Protein AF-A0A1D1XHY8-F1 (afdb_monomer)

Secondary structure (DSSP, 8-state):
------------TTTTTSS-TT-TT--HHHHHHHHHHHHHHHHHHHHHHHHHHHHS-HHHHHHHHHHHHHHHHHHHHHHHHHHHHHHHHHHHHHHHHHHHHHHHHHHTTSSPPTT--TTGGGSS--S-------S-TTHHHHHHHTSTTTTTT--TTT-

InterPro domains:
  IPR002164 Nucleosome assembly protein [PF00956] (62-159)
  IPR002164 Nucleosome assembly protein [PTHR11875] (41-159)
  IPR037231 NAP-like superfamily [SSF143113] (38-159)

Solvent-accessible surface area (backbone atoms only — not comparable to full-atom values): 9920 Å² total; per-residue (Å²): 136,80,86,84,84,77,73,83,68,82,84,63,84,60,60,78,72,73,53,73,94,75,60,87,88,64,52,73,67,56,51,51,53,47,50,53,50,49,50,54,51,51,53,51,51,52,52,54,54,51,50,55,58,68,71,43,55,74,73,55,42,57,50,51,53,53,50,50,53,55,48,52,58,49,52,57,51,50,52,50,50,52,52,53,48,51,54,50,51,55,53,51,51,62,67,43,44,65,57,52,50,52,50,49,32,39,43,61,38,75,46,85,65,93,80,77,63,90,63,77,72,73,83,71,82,79,82,86,87,89,71,85,85,61,40,45,82,63,52,66,62,54,54,41,58,69,33,88,77,51,33,83,75,62,49,87,90,75,110

pLDDT: mean 79.22, std 20.16, range [33.16, 98.56]

Structure (mmCIF, N/CA/C/O backbone):
data_AF-A0A1D1XHY8-F1
#
_entry.id   AF-A0A1D1XHY8-F1
#
loop_
_atom_site.group_PDB
_atom_site.id
_atom_site.type_symbol
_atom_site.label_atom_id
_atom_site.label_alt_id
_atom_site.label_comp_id
_atom_site.label_asym_id
_atom_site.label_entity_id
_atom_site.label_seq_id
_atom_site.pdbx_PDB_ins_code
_atom_site.Cartn_x
_atom_site.Cartn_y
_atom_site.Cartn_z
_atom_site.occupancy
_atom_site.B_iso_or_equiv
_atom_site.auth_seq_id
_atom_site.auth_comp_id
_atom_site.auth_asym_id
_atom_site.auth_atom_id
_atom_site.pdbx_PDB_model_num
ATOM 1 N N . MET A 1 1 ? -35.229 -15.861 35.322 1.00 33.81 1 MET A N 1
ATOM 2 C CA . MET A 1 1 ? -34.680 -16.220 34.002 1.00 33.81 1 MET A CA 1
ATOM 3 C C . MET A 1 1 ? -33.397 -15.416 33.871 1.00 33.81 1 MET A C 1
ATOM 5 O O . MET A 1 1 ? -33.443 -14.299 33.389 1.00 33.81 1 MET A O 1
ATOM 9 N N . SER A 1 2 ? -32.397 -15.703 34.704 1.00 40.19 2 SER A N 1
ATOM 10 C CA . SER A 1 2 ? -31.467 -16.844 34.622 1.00 40.19 2 SER A CA 1
ATOM 11 C C . SER A 1 2 ? -30.527 -16.676 33.438 1.00 40.19 2 SER A C 1
ATOM 13 O O . SER A 1 2 ? -30.963 -16.803 32.302 1.00 40.19 2 SER A O 1
ATOM 15 N N . ASP A 1 3 ? -29.290 -16.341 33.805 1.00 44.50 3 ASP A N 1
ATOM 16 C CA . ASP A 1 3 ? -28.032 -16.770 33.199 1.00 44.50 3 ASP A CA 1
ATOM 17 C C . ASP A 1 3 ? -27.849 -16.559 31.695 1.00 44.50 3 ASP A C 1
ATOM 19 O O . ASP A 1 3 ? -28.292 -17.370 30.895 1.00 44.50 3 ASP A O 1
ATOM 23 N N . ASP A 1 4 ? -27.083 -15.520 31.342 1.00 39.66 4 ASP A N 1
ATOM 24 C CA . ASP A 1 4 ? -25.885 -15.731 30.519 1.00 39.66 4 ASP A CA 1
ATOM 25 C C . ASP A 1 4 ? -24.917 -14.543 30.682 1.00 39.66 4 ASP A C 1
ATOM 27 O O . ASP A 1 4 ? -24.957 -13.545 29.965 1.00 39.66 4 ASP A O 1
ATOM 31 N N . LYS A 1 5 ? -24.061 -14.603 31.710 1.00 45.53 5 LYS A N 1
ATOM 32 C CA . LYS A 1 5 ? -22.801 -13.849 31.703 1.00 45.53 5 LYS A CA 1
ATOM 33 C C . LYS A 1 5 ? -21.780 -14.750 31.020 1.00 45.53 5 LYS A C 1
ATOM 35 O O . LYS A 1 5 ? -20.964 -15.370 31.699 1.00 45.53 5 LYS A O 1
ATOM 40 N N . GLN A 1 6 ? -21.836 -14.832 29.694 1.00 41.19 6 GLN A N 1
ATOM 41 C CA . GLN A 1 6 ? -20.681 -15.284 28.933 1.00 41.19 6 GLN A CA 1
ATOM 42 C C . GLN A 1 6 ? -19.579 -14.249 29.154 1.00 41.19 6 GLN A C 1
ATOM 44 O O . GLN A 1 6 ? -19.557 -13.165 28.579 1.00 41.19 6 GLN A O 1
ATOM 49 N N . GLN A 1 7 ? -18.705 -14.556 30.110 1.00 48.16 7 GLN A N 1
ATOM 50 C CA . GLN A 1 7 ? -17.342 -14.070 30.056 1.00 48.16 7 GLN A CA 1
ATOM 51 C C . GLN A 1 7 ? -16.789 -14.602 28.737 1.00 48.16 7 GLN A C 1
ATOM 53 O O . GLN A 1 7 ? -16.575 -15.808 28.621 1.00 48.16 7 GLN A O 1
ATOM 58 N N . ASP A 1 8 ? -16.588 -13.722 27.759 1.00 47.94 8 ASP A N 1
ATOM 59 C CA . ASP A 1 8 ? -15.737 -14.005 26.606 1.00 47.94 8 ASP A CA 1
ATOM 60 C C . ASP A 1 8 ? -14.310 -14.193 27.131 1.00 47.94 8 ASP A C 1
ATOM 62 O O . ASP A 1 8 ? -13.470 -13.290 27.138 1.00 47.94 8 ASP A O 1
ATOM 66 N N . ALA A 1 9 ? -14.054 -15.376 27.686 1.00 53.81 9 ALA A N 1
ATOM 67 C CA . ALA A 1 9 ? -12.717 -15.846 27.949 1.00 53.81 9 ALA A CA 1
ATOM 68 C C . ALA A 1 9 ? -12.037 -15.928 26.585 1.00 53.81 9 ALA A C 1
ATOM 70 O O . ALA A 1 9 ? -12.453 -16.715 25.739 1.00 53.81 9 ALA A O 1
ATOM 71 N N . LEU A 1 10 ? -11.031 -15.080 26.363 1.00 60.03 10 LEU A N 1
ATOM 72 C CA . LEU A 1 10 ? -10.231 -15.115 25.144 1.00 60.03 10 LEU A CA 1
ATOM 73 C C . LEU A 1 10 ? -9.732 -16.546 24.926 1.00 60.03 10 LEU A C 1
ATOM 75 O O . LEU A 1 10 ? -8.917 -17.052 25.707 1.00 60.03 10 LEU A O 1
ATOM 79 N N . ASP A 1 11 ? -10.249 -17.196 23.888 1.00 68.69 11 ASP A N 1
ATOM 80 C CA . ASP A 1 11 ? -9.831 -18.534 23.509 1.00 68.69 11 ASP A CA 1
ATOM 81 C C . ASP A 1 11 ? -8.451 -18.444 22.853 1.00 68.69 11 ASP A C 1
ATOM 83 O O . ASP A 1 11 ? -8.287 -17.996 21.722 1.00 68.69 11 ASP A O 1
ATOM 87 N N . LEU A 1 12 ? -7.433 -18.809 23.629 1.00 65.69 12 LEU A N 1
ATOM 88 C CA . LEU A 1 12 ? -6.029 -18.814 23.218 1.00 65.69 12 LEU A CA 1
ATOM 89 C C . LEU A 1 12 ? -5.511 -20.244 23.014 1.00 65.69 12 LEU A C 1
ATOM 91 O O . LEU A 1 12 ? -4.299 -20.469 23.063 1.00 65.69 12 LEU A O 1
ATOM 95 N N . SER A 1 13 ? -6.408 -21.224 22.853 1.00 68.19 13 SER A N 1
ATOM 96 C CA . SER A 1 13 ? -6.035 -22.629 22.645 1.00 68.19 13 SER A CA 1
ATOM 97 C C . SER A 1 13 ? -5.223 -22.837 21.360 1.00 68.19 13 SER A C 1
ATOM 99 O O . SER A 1 13 ? -4.336 -23.689 21.338 1.00 68.19 13 SER A O 1
ATOM 101 N N . ASP A 1 14 ? -5.432 -21.986 20.351 1.00 64.88 14 ASP A N 1
ATOM 102 C CA . ASP A 1 14 ? -4.802 -22.093 19.029 1.00 64.88 14 ASP A CA 1
ATOM 103 C C . ASP A 1 14 ? -3.511 -21.256 18.867 1.00 64.88 14 ASP A C 1
ATOM 105 O O .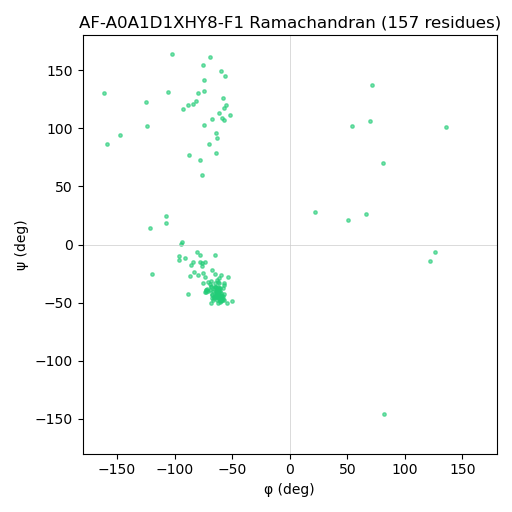 ASP A 1 14 ? -2.843 -21.281 17.837 1.00 64.88 14 ASP A O 1
ATOM 109 N N . LEU A 1 15 ? -3.078 -20.530 19.904 1.00 64.31 15 LEU A N 1
ATOM 110 C CA . LEU A 1 15 ? -1.897 -19.655 19.813 1.00 64.31 15 LEU A CA 1
ATOM 111 C C . LEU A 1 15 ? -0.585 -20.431 19.580 1.00 64.31 15 LEU A C 1
ATOM 113 O O . LEU A 1 15 ? 0.378 -19.895 19.036 1.00 64.31 15 LEU A O 1
ATOM 117 N N . GLY A 1 16 ? -0.545 -21.702 19.993 1.00 61.97 16 GLY A N 1
ATOM 118 C CA . GLY A 1 16 ? 0.602 -22.586 19.781 1.00 61.97 16 GLY A CA 1
ATOM 119 C C . GLY A 1 16 ? 0.737 -23.098 18.341 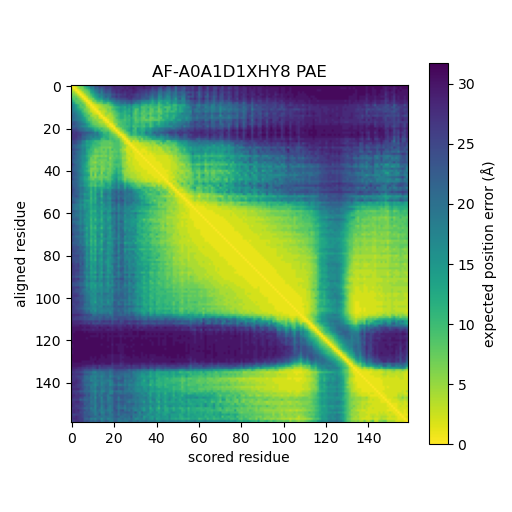1.00 61.97 16 GLY A C 1
ATOM 120 O O . GLY A 1 16 ? 1.849 -23.423 17.925 1.00 61.97 16 GLY A O 1
ATOM 121 N N . SER A 1 17 ? -0.364 -23.152 17.582 1.00 64.75 17 SER A N 1
ATOM 122 C CA . SER A 1 17 ? -0.385 -23.612 16.185 1.00 64.75 17 SER A CA 1
ATOM 123 C C . SER A 1 17 ? -0.081 -22.475 15.197 1.00 64.75 17 SER A C 1
ATOM 125 O O . SER A 1 17 ? 0.485 -22.723 14.135 1.00 64.75 17 SER A O 1
ATOM 127 N N . ALA A 1 18 ? -0.379 -21.226 15.577 1.00 61.81 18 ALA A N 1
ATOM 128 C CA . ALA A 1 18 ? -0.204 -20.027 14.753 1.00 61.81 18 ALA A CA 1
ATOM 129 C C . ALA A 1 18 ? 1.245 -19.505 14.660 1.00 61.81 18 ALA A C 1
ATOM 131 O O . ALA A 1 18 ? 1.527 -18.603 13.868 1.00 61.81 18 ALA A O 1
ATOM 132 N N . LEU A 1 19 ? 2.180 -20.037 15.457 1.00 59.06 19 LEU A N 1
ATOM 133 C CA . LEU A 1 19 ? 3.588 -19.649 15.357 1.00 59.06 19 LEU A CA 1
ATOM 134 C C . LEU A 1 19 ? 4.272 -20.365 14.182 1.00 59.06 19 LEU A C 1
ATOM 136 O O . LEU A 1 19 ? 4.206 -21.597 14.104 1.00 59.06 19 LEU A O 1
ATOM 140 N N . PRO A 1 20 ? 4.996 -19.639 13.309 1.00 58.97 20 PRO A N 1
ATOM 141 C CA . PRO A 1 20 ? 5.693 -20.246 12.186 1.00 58.97 20 PRO A CA 1
ATOM 142 C C . PRO A 1 20 ? 6.685 -21.301 12.686 1.00 58.97 20 PRO A C 1
ATOM 144 O O . PRO A 1 20 ? 7.556 -21.028 13.512 1.00 58.97 20 PRO A O 1
ATOM 147 N N . SER A 1 21 ? 6.577 -22.517 12.149 1.00 57.81 21 SER A N 1
ATOM 148 C CA . SER A 1 21 ? 7.464 -23.650 12.463 1.00 57.81 21 SER A CA 1
ATOM 149 C C . SER A 1 21 ? 8.920 -23.412 12.026 1.00 57.81 21 SER A C 1
ATOM 151 O O . SER A 1 21 ? 9.801 -24.188 12.377 1.00 57.81 21 SER A O 1
ATOM 153 N N . ASN A 1 22 ? 9.160 -22.330 11.276 1.00 54.66 22 ASN A N 1
ATOM 154 C CA . ASN A 1 22 ? 10.411 -21.991 10.603 1.00 54.66 22 ASN A CA 1
ATOM 155 C C . ASN A 1 22 ? 11.183 -20.824 11.249 1.00 54.66 22 ASN A C 1
ATOM 157 O O . ASN A 1 22 ? 11.976 -20.167 10.576 1.00 54.66 22 ASN A O 1
ATOM 161 N N . ALA A 1 23 ? 10.996 -20.556 12.544 1.00 52.00 23 ALA A N 1
ATOM 162 C CA . ALA A 1 23 ? 11.890 -19.656 13.273 1.00 52.00 23 ALA A CA 1
ATOM 163 C C . ALA A 1 23 ? 13.265 -20.330 13.449 1.00 52.00 23 ALA A C 1
ATOM 165 O O . ALA A 1 23 ? 13.519 -21.024 14.434 1.00 52.00 23 ALA A O 1
ATOM 166 N N . ALA A 1 24 ? 14.140 -20.172 12.456 1.00 53.56 24 ALA A N 1
ATOM 167 C CA . ALA A 1 24 ? 15.517 -20.638 12.513 1.00 53.56 24 ALA A CA 1
ATOM 168 C C . ALA A 1 24 ? 16.219 -20.004 13.730 1.00 53.56 24 ALA A C 1
ATOM 170 O O . ALA A 1 24 ? 16.490 -18.807 13.735 1.00 53.56 24 ALA A O 1
ATOM 171 N N . GLY A 1 25 ? 16.475 -20.806 14.771 1.00 64.00 25 GLY A N 1
ATOM 172 C CA . GLY A 1 25 ? 17.288 -20.415 15.930 1.00 64.00 25 GLY A CA 1
ATOM 173 C C . GLY A 1 25 ? 16.663 -20.589 17.320 1.00 64.00 25 GLY A C 1
ATOM 174 O O . GLY A 1 25 ? 17.377 -20.399 18.298 1.00 64.00 25 GLY A O 1
ATOM 175 N N . LEU A 1 26 ? 15.385 -20.965 17.446 1.00 61.62 26 LEU A N 1
ATOM 176 C CA . LEU A 1 26 ? 14.733 -21.189 18.749 1.00 61.62 26 LEU A CA 1
ATOM 177 C C . LEU A 1 26 ? 14.539 -22.687 19.018 1.00 61.62 26 LEU A C 1
ATOM 179 O O . LEU A 1 26 ? 14.031 -23.409 18.158 1.00 61.62 26 LEU A O 1
ATOM 183 N N . SER A 1 27 ? 14.924 -23.162 20.208 1.00 77.75 27 SER A N 1
ATOM 184 C CA . SER A 1 27 ? 14.629 -24.537 20.623 1.00 77.75 27 SER A CA 1
ATOM 185 C C . SER A 1 27 ? 13.126 -24.721 20.881 1.00 77.75 27 SER A C 1
ATOM 187 O O . SER A 1 27 ? 12.381 -23.754 21.067 1.00 77.75 27 SER A O 1
ATOM 189 N N . ALA A 1 28 ? 12.652 -25.972 20.892 1.00 73.50 28 ALA A N 1
ATOM 190 C CA . ALA A 1 28 ? 11.250 -26.270 21.195 1.00 73.50 28 ALA A CA 1
ATOM 191 C C . ALA A 1 28 ? 10.837 -25.741 22.583 1.00 73.50 28 ALA A C 1
ATOM 193 O O . ALA A 1 28 ? 9.743 -25.197 22.725 1.00 73.50 28 ALA A O 1
ATOM 194 N N . GLU A 1 29 ? 11.745 -25.820 23.558 1.00 75.19 29 GLU A N 1
ATOM 195 C CA . GLU A 1 29 ? 11.561 -25.316 24.922 1.00 75.19 29 GLU A CA 1
ATOM 196 C C . GLU A 1 29 ? 11.490 -23.781 24.956 1.00 75.19 29 GLU A C 1
ATOM 198 O O . GLU A 1 29 ? 10.601 -23.217 25.596 1.00 75.19 29 GLU A O 1
ATOM 203 N N . ASP A 1 30 ? 12.348 -23.087 24.197 1.00 78.06 30 ASP A N 1
ATOM 204 C CA . ASP A 1 30 ? 12.307 -21.620 24.094 1.00 78.06 30 ASP A CA 1
ATOM 205 C C . ASP A 1 30 ? 11.008 -21.132 23.436 1.00 78.06 30 ASP A C 1
ATOM 207 O O . ASP A 1 30 ? 10.431 -20.116 23.838 1.00 78.06 30 ASP A O 1
ATOM 211 N N . ARG A 1 31 ? 10.503 -21.875 22.443 1.00 76.00 31 ARG A N 1
ATOM 212 C CA . ARG A 1 31 ? 9.224 -21.583 21.784 1.00 76.00 31 ARG A CA 1
ATOM 213 C C . ARG A 1 31 ? 8.044 -21.781 22.735 1.00 76.00 31 ARG A C 1
ATOM 215 O O . ARG A 1 31 ? 7.154 -20.933 22.778 1.00 76.00 31 ARG A O 1
ATOM 222 N N . GLU A 1 32 ? 8.038 -22.862 23.510 1.00 79.81 32 GLU A N 1
ATOM 223 C CA . GLU A 1 32 ? 7.013 -23.112 24.531 1.00 79.81 32 GLU A CA 1
ATOM 224 C C . GLU A 1 32 ? 7.035 -22.042 25.630 1.00 79.81 32 GLU A C 1
ATOM 226 O O . GLU A 1 32 ? 5.983 -21.506 25.994 1.00 79.81 32 GLU A O 1
ATOM 231 N N . GLY A 1 33 ? 8.227 -21.649 26.091 1.00 82.62 33 GLY A N 1
ATOM 232 C CA . GLY A 1 33 ? 8.412 -20.549 27.037 1.00 82.62 33 GLY A CA 1
ATOM 233 C C . GLY A 1 33 ? 7.903 -19.206 26.501 1.00 82.62 33 GLY A C 1
ATOM 234 O O . GLY A 1 33 ? 7.247 -18.451 27.230 1.00 82.62 33 GLY A O 1
ATOM 235 N N . LEU A 1 34 ? 8.129 -18.917 25.216 1.00 82.38 34 LEU A N 1
ATOM 236 C CA . LEU A 1 34 ? 7.628 -17.707 24.561 1.00 82.38 34 LEU A CA 1
ATOM 237 C C . LEU A 1 34 ? 6.099 -17.713 24.440 1.00 82.38 34 LEU A C 1
ATOM 239 O O . LEU A 1 34 ? 5.466 -16.722 24.804 1.00 82.38 34 LEU A O 1
ATOM 243 N N . VAL A 1 35 ? 5.491 -18.822 24.003 1.00 84.00 35 VAL A N 1
ATOM 244 C CA . VAL A 1 35 ? 4.023 -18.972 23.936 1.00 84.00 35 VAL A CA 1
ATOM 245 C C . VAL A 1 35 ? 3.396 -18.802 25.315 1.00 84.00 35 VAL A C 1
ATOM 247 O O . VAL A 1 35 ? 2.422 -18.064 25.461 1.00 84.00 35 VAL A O 1
ATOM 250 N N . ALA A 1 36 ? 3.967 -19.432 26.345 1.00 85.06 36 ALA A N 1
ATOM 251 C CA . ALA A 1 36 ? 3.491 -19.295 27.717 1.00 85.06 36 ALA A CA 1
ATOM 252 C C . ALA A 1 36 ? 3.588 -17.840 28.205 1.00 85.06 36 ALA A C 1
ATOM 254 O O . ALA A 1 36 ? 2.647 -17.312 28.801 1.00 85.06 36 ALA A O 1
ATOM 255 N N . THR A 1 37 ? 4.691 -17.158 27.892 1.00 86.81 37 THR A N 1
ATOM 256 C CA . THR A 1 37 ? 4.887 -15.741 28.225 1.00 86.81 37 THR A CA 1
ATOM 257 C C . THR A 1 37 ? 3.882 -14.842 27.501 1.00 86.81 37 THR A C 1
ATOM 259 O O . THR A 1 37 ? 3.300 -13.951 28.122 1.00 86.81 37 THR A O 1
ATOM 262 N N . LEU A 1 38 ? 3.633 -15.082 26.210 1.00 85.12 38 LEU A N 1
ATOM 263 C CA . LEU A 1 38 ? 2.648 -14.347 25.413 1.00 85.12 38 LEU A CA 1
ATOM 264 C C . LEU A 1 38 ? 1.228 -14.565 25.936 1.00 85.12 38 LEU A C 1
ATOM 266 O O . LEU A 1 38 ? 0.500 -13.594 26.133 1.00 85.12 38 LEU A O 1
ATOM 270 N N . LYS A 1 39 ? 0.860 -15.811 26.247 1.00 84.69 39 LYS A N 1
ATOM 271 C CA . LYS A 1 39 ? -0.438 -16.156 26.835 1.00 84.69 39 LYS A CA 1
ATOM 272 C C . LYS A 1 39 ? -0.661 -15.436 28.164 1.00 84.69 39 LYS A C 1
ATOM 274 O O . LYS A 1 39 ? -1.693 -14.795 28.339 1.00 84.69 39 LYS A O 1
ATOM 279 N N . ASN A 1 40 ? 0.324 -15.470 29.062 1.00 86.06 40 ASN A N 1
ATOM 280 C CA . ASN A 1 40 ? 0.244 -14.785 30.354 1.00 86.06 40 ASN A CA 1
ATOM 281 C C . ASN A 1 40 ? 0.120 -13.261 30.191 1.00 86.06 40 ASN A C 1
ATOM 283 O O . ASN A 1 40 ? -0.677 -12.623 30.883 1.00 86.06 40 ASN A O 1
ATOM 287 N N . LYS A 1 41 ? 0.872 -12.662 29.257 1.00 84.81 41 LYS A N 1
ATOM 288 C CA . LYS A 1 41 ? 0.771 -11.225 28.959 1.00 84.81 41 LYS A CA 1
ATOM 289 C C . LYS A 1 41 ? -0.591 -10.852 28.374 1.00 84.81 41 LYS A C 1
ATOM 291 O O . LYS A 1 41 ? -1.175 -9.876 28.830 1.00 84.81 41 LYS A O 1
ATOM 296 N N . LEU A 1 42 ? -1.111 -11.631 27.426 1.00 84.19 42 LEU A N 1
ATOM 297 C CA . LEU A 1 42 ? -2.432 -11.417 26.828 1.00 84.19 42 LEU A CA 1
ATOM 298 C C . LEU A 1 42 ? -3.547 -11.529 27.868 1.00 84.19 42 LEU A C 1
ATOM 300 O O . LEU A 1 42 ? -4.417 -10.667 27.919 1.00 84.19 42 LEU A O 1
ATOM 304 N N . GLN A 1 43 ? -3.491 -12.537 28.740 1.00 82.88 43 GLN A N 1
ATOM 305 C CA . GLN A 1 43 ? -4.454 -12.698 29.830 1.00 82.88 43 GLN A CA 1
ATOM 306 C C . GLN A 1 43 ? -4.408 -11.527 30.819 1.00 82.88 43 GLN A C 1
ATOM 308 O O . GLN A 1 43 ? -5.455 -11.019 31.218 1.00 82.88 43 GLN A O 1
ATOM 313 N N . SER A 1 44 ? -3.208 -11.058 31.176 1.00 82.94 44 SER A N 1
ATOM 314 C CA . SER A 1 44 ? -3.037 -9.867 32.014 1.00 82.94 44 SER A CA 1
ATOM 315 C C . SER A 1 44 ? -3.644 -8.623 31.357 1.00 82.94 44 SER A C 1
ATOM 317 O O . SER A 1 44 ? -4.422 -7.904 31.983 1.00 82.94 44 SER A O 1
ATOM 319 N N . LEU A 1 45 ? -3.350 -8.403 30.073 1.00 80.56 45 LEU A N 1
ATOM 320 C CA . LEU A 1 45 ? -3.823 -7.241 29.325 1.00 80.56 45 LEU A CA 1
ATOM 321 C C . LEU A 1 45 ? -5.351 -7.259 29.165 1.00 80.56 45 LEU A C 1
ATOM 323 O O . LEU A 1 45 ? -6.024 -6.267 29.440 1.00 80.56 45 LEU A O 1
ATOM 327 N N . ALA A 1 46 ? -5.918 -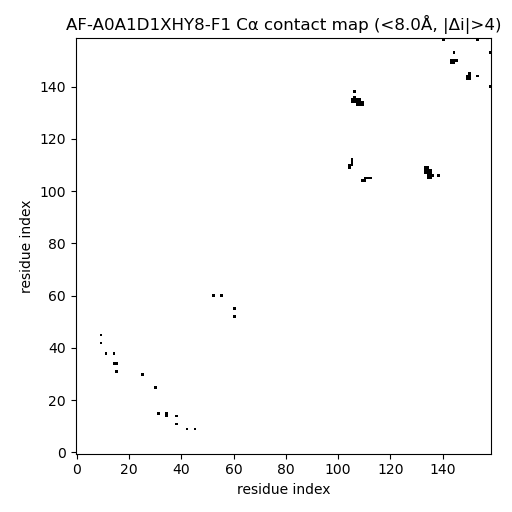8.411 28.811 1.00 78.12 46 ALA A N 1
ATOM 328 C CA . ALA A 1 46 ? -7.360 -8.606 28.712 1.00 78.12 46 ALA A CA 1
ATOM 329 C C . ALA A 1 46 ? -8.072 -8.349 30.047 1.00 78.12 46 ALA A C 1
ATOM 331 O O . ALA A 1 46 ? -9.081 -7.642 30.087 1.00 78.12 46 ALA A O 1
ATOM 332 N N . GLY A 1 47 ? -7.506 -8.849 31.151 1.00 75.38 47 GLY A N 1
ATOM 333 C CA . GLY A 1 47 ? -8.011 -8.586 32.497 1.00 75.38 47 GLY A CA 1
ATOM 334 C C . GLY A 1 47 ? -7.962 -7.101 32.872 1.00 75.38 47 GLY A C 1
ATOM 335 O O . GLY A 1 47 ? -8.910 -6.581 33.457 1.00 75.38 47 GLY A O 1
ATOM 336 N N . GLN A 1 48 ? -6.899 -6.384 32.492 1.00 75.12 48 GLN A N 1
ATOM 337 C CA . GLN A 1 48 ? -6.785 -4.939 32.721 1.00 75.12 48 GLN A CA 1
ATOM 338 C C . GLN A 1 48 ? -7.863 -4.145 31.969 1.00 75.12 48 GLN A C 1
ATOM 340 O O . GLN A 1 48 ? -8.501 -3.275 32.562 1.00 75.12 48 GLN A O 1
ATOM 345 N N . HIS A 1 49 ? -8.119 -4.459 30.697 1.00 68.38 49 HIS A N 1
ATOM 346 C CA . HIS A 1 49 ? -9.147 -3.773 29.907 1.00 68.38 49 HIS A C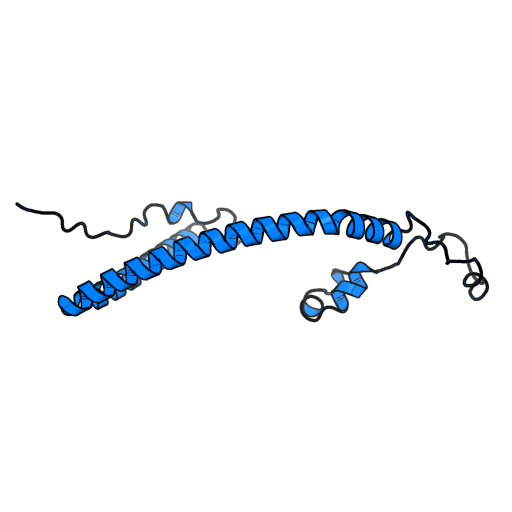A 1
ATOM 347 C C . HIS A 1 49 ? -10.574 -4.084 30.383 1.00 68.38 49 HIS A C 1
ATOM 349 O O . HIS A 1 49 ? -11.405 -3.173 30.449 1.00 68.38 49 HIS A O 1
ATOM 355 N N . ALA A 1 50 ? -10.853 -5.333 30.770 1.00 70.50 50 ALA A N 1
ATOM 356 C CA . ALA A 1 50 ? -12.137 -5.714 31.356 1.00 70.50 50 ALA A CA 1
ATOM 357 C C . ALA A 1 50 ? -12.402 -4.950 32.664 1.00 70.50 50 ALA A C 1
ATOM 359 O O . ALA A 1 50 ? -13.469 -4.359 32.824 1.00 70.50 50 ALA A O 1
ATOM 360 N N . ASN A 1 51 ? -11.395 -4.848 33.539 1.00 72.06 51 ASN A N 1
ATOM 361 C CA . ASN A 1 51 ? -11.493 -4.101 34.795 1.00 72.06 51 ASN A CA 1
ATOM 362 C C . ASN A 1 51 ? -11.803 -2.612 34.582 1.00 72.06 51 ASN A C 1
ATOM 364 O O . ASN A 1 51 ? -12.573 -2.031 35.345 1.00 72.06 51 ASN A O 1
ATOM 368 N N . VAL A 1 52 ? -11.246 -1.988 33.538 1.00 78.25 52 VAL A N 1
ATOM 369 C CA . VAL A 1 52 ? -11.534 -0.581 33.218 1.00 78.25 52 VAL A CA 1
ATOM 370 C C . VAL A 1 52 ? -12.992 -0.402 32.808 1.00 78.25 52 VAL A C 1
ATOM 372 O O . VAL A 1 52 ? -13.651 0.496 33.323 1.00 78.25 52 VAL A O 1
ATOM 375 N N . LEU A 1 53 ? -13.525 -1.257 31.930 1.00 76.81 53 LEU A N 1
ATOM 376 C CA . LEU A 1 53 ? -14.926 -1.170 31.498 1.00 76.81 53 LEU A CA 1
ATOM 377 C C . LEU A 1 53 ? -15.900 -1.509 32.627 1.00 76.81 53 LEU A C 1
ATOM 379 O O . LEU A 1 53 ? -16.956 -0.878 32.743 1.00 76.81 53 LEU A O 1
ATOM 383 N N . GLU A 1 54 ? -15.535 -2.472 33.476 1.00 79.44 54 GLU A N 1
ATOM 384 C CA . GLU A 1 54 ? -16.319 -2.874 34.639 1.00 79.44 54 GLU A CA 1
ATOM 385 C C . GLU A 1 54 ? -16.371 -1.801 35.734 1.00 79.44 54 GLU A C 1
ATOM 387 O O . GLU A 1 54 ? -17.410 -1.653 36.382 1.00 79.44 54 GLU A O 1
ATOM 392 N N . ALA A 1 55 ? -15.315 -0.995 35.872 1.00 86.19 55 ALA A N 1
ATOM 393 C CA . ALA A 1 55 ? -15.249 0.134 36.799 1.00 86.19 55 ALA A CA 1
ATOM 394 C C . ALA A 1 55 ? -16.084 1.355 36.361 1.00 86.19 55 ALA A C 1
ATOM 396 O O . ALA A 1 55 ? -16.342 2.251 37.169 1.00 86.19 55 ALA A O 1
ATOM 397 N N . LEU A 1 56 ? -16.524 1.417 35.098 1.00 88.69 56 LEU A N 1
ATOM 398 C CA . LEU A 1 56 ? -17.359 2.514 34.605 1.00 88.69 56 LEU A CA 1
ATOM 399 C C . LEU A 1 56 ? -18.800 2.401 35.110 1.00 88.69 56 LEU A C 1
ATOM 401 O O . LEU A 1 56 ? -19.400 1.322 35.116 1.00 88.69 56 LEU A O 1
ATOM 405 N N . ALA A 1 57 ? -19.392 3.554 35.434 1.00 93.44 57 ALA A N 1
ATOM 406 C CA . ALA A 1 57 ? -20.807 3.654 35.771 1.00 93.44 57 ALA A CA 1
ATOM 407 C C . ALA A 1 57 ? -21.705 3.169 34.605 1.00 93.44 57 ALA A C 1
ATOM 409 O O . ALA A 1 57 ? -21.347 3.353 33.435 1.00 93.44 57 ALA A O 1
ATOM 410 N N . PRO A 1 58 ? -22.902 2.608 34.879 1.00 92.38 58 PRO A N 1
ATOM 411 C CA . PRO A 1 58 ? -23.745 1.989 33.848 1.00 92.38 58 PRO A CA 1
ATOM 412 C C . PRO A 1 58 ? -24.114 2.915 32.680 1.00 92.38 58 PRO A C 1
ATOM 414 O O . PRO A 1 58 ? -24.205 2.481 31.534 1.00 92.38 58 PRO A O 1
ATOM 417 N N . ASN A 1 59 ? -24.311 4.206 32.952 1.00 94.50 59 ASN A N 1
ATOM 418 C CA . ASN A 1 59 ? -24.596 5.214 31.930 1.00 94.50 59 ASN A CA 1
ATOM 419 C C . ASN A 1 59 ? -23.388 5.500 31.023 1.00 94.50 59 ASN A C 1
ATOM 421 O O . ASN A 1 59 ? -23.574 5.775 29.842 1.00 94.50 59 ASN A O 1
ATOM 425 N N . VAL A 1 60 ? -22.166 5.439 31.559 1.00 95.12 60 VAL A N 1
ATOM 426 C CA . VAL A 1 60 ? -20.932 5.612 30.785 1.00 95.12 60 VAL A CA 1
ATOM 427 C C . VAL A 1 60 ? -20.675 4.376 29.930 1.00 95.12 60 VAL A C 1
ATOM 429 O O . VAL A 1 60 ? -20.365 4.529 28.754 1.00 95.12 60 VAL A O 1
ATOM 432 N N . ARG A 1 61 ? -20.904 3.166 30.460 1.00 92.06 61 ARG A N 1
ATOM 433 C CA . ARG A 1 61 ? -20.759 1.919 29.690 1.00 92.06 61 ARG A CA 1
ATOM 434 C C . ARG A 1 61 ? -21.651 1.901 28.447 1.00 92.06 61 ARG A C 1
ATOM 436 O O . ARG A 1 61 ? -21.141 1.715 27.354 1.00 92.06 61 ARG A O 1
ATOM 443 N N . LYS A 1 62 ? -22.929 2.276 28.587 1.00 94.00 62 LYS A N 1
ATOM 444 C CA . LYS A 1 62 ? -23.847 2.412 27.439 1.00 94.00 62 LYS A CA 1
ATOM 445 C C . LYS A 1 62 ? -23.359 3.395 26.368 1.00 94.00 62 LYS A C 1
ATOM 447 O O . LYS A 1 62 ? -23.635 3.199 25.191 1.00 94.00 62 LYS A O 1
ATOM 452 N N . ARG A 1 63 ? -22.657 4.469 26.755 1.00 96.75 63 ARG A N 1
ATOM 453 C CA . ARG A 1 63 ? -22.054 5.404 25.788 1.00 96.75 63 ARG A CA 1
ATOM 454 C C . ARG A 1 63 ? -20.866 4.767 25.074 1.00 96.75 63 ARG A C 1
ATOM 456 O O . ARG A 1 63 ? -20.734 4.960 23.876 1.00 96.75 63 ARG A O 1
ATOM 463 N N . VAL A 1 64 ? -20.033 4.009 25.789 1.00 95.06 64 VAL A N 1
ATOM 464 C CA . VAL A 1 64 ? -18.923 3.252 25.188 1.00 95.06 64 VAL A CA 1
ATOM 465 C C . VAL A 1 64 ? -19.449 2.213 24.199 1.00 95.06 64 VAL A C 1
ATOM 467 O O . VAL A 1 64 ? -18.895 2.102 23.113 1.00 95.06 64 VAL A O 1
ATOM 470 N N . ASP A 1 65 ? -20.542 1.521 24.520 1.00 93.38 65 ASP A N 1
ATOM 471 C CA . ASP A 1 65 ? -21.171 0.563 23.603 1.00 93.38 65 ASP A CA 1
ATOM 472 C C . ASP A 1 65 ? -21.653 1.255 22.316 1.00 93.38 65 ASP A C 1
ATOM 474 O O . ASP A 1 65 ? -21.380 0.781 21.218 1.00 93.38 65 ASP A O 1
ATOM 478 N N . ALA A 1 66 ? -22.275 2.433 22.432 1.00 97.44 66 ALA A N 1
ATOM 479 C CA . ALA A 1 66 ? -22.657 3.231 21.266 1.00 97.44 66 ALA A CA 1
ATOM 480 C C . ALA A 1 66 ? -21.444 3.718 20.446 1.00 97.44 66 ALA A C 1
ATOM 482 O O . ALA A 1 66 ? -21.508 3.760 19.222 1.00 97.44 66 ALA A O 1
ATOM 483 N N . LEU A 1 67 ? -20.330 4.072 21.097 1.00 97.44 67 LEU A N 1
ATOM 484 C CA . LEU A 1 67 ? -19.092 4.451 20.404 1.00 97.44 67 LEU A CA 1
ATOM 485 C C . LEU A 1 67 ? -18.448 3.262 19.681 1.00 97.44 67 LEU A C 1
ATOM 487 O O . LEU A 1 67 ? -17.903 3.443 18.598 1.00 97.44 67 LEU A O 1
ATOM 491 N N . ARG A 1 68 ? -18.528 2.056 20.252 1.00 95.56 68 ARG A N 1
ATOM 492 C CA . ARG A 1 68 ? -18.057 0.822 19.604 1.00 95.56 68 ARG A CA 1
ATOM 493 C C . ARG A 1 68 ? -18.854 0.502 18.349 1.00 95.56 68 ARG A C 1
ATOM 495 O O . ARG A 1 68 ? -18.257 0.140 17.347 1.00 95.56 68 ARG A O 1
ATOM 502 N N . GLU A 1 69 ? -20.169 0.691 18.390 1.00 97.38 69 GLU A N 1
ATOM 503 C CA . GLU A 1 69 ? -21.020 0.536 17.208 1.00 97.38 69 GLU A CA 1
ATOM 504 C C . GLU A 1 69 ? -20.624 1.524 16.099 1.00 97.38 69 GLU A C 1
ATOM 506 O O . GLU A 1 69 ? -20.455 1.136 14.947 1.00 97.38 69 GLU A O 1
ATOM 511 N N . ILE A 1 70 ? -20.386 2.793 16.448 1.00 98.25 70 ILE A N 1
ATOM 512 C CA . ILE A 1 70 ? -19.899 3.796 15.486 1.00 98.25 70 ILE A CA 1
ATOM 513 C C . ILE A 1 70 ? -18.532 3.395 14.915 1.00 98.25 70 ILE A C 1
ATOM 515 O O . ILE A 1 70 ? -18.304 3.557 13.717 1.00 98.25 70 ILE A O 1
ATOM 519 N N . GLN A 1 71 ? -17.630 2.860 15.744 1.00 97.69 71 GLN A N 1
ATOM 520 C CA . GLN A 1 71 ? -16.334 2.373 15.273 1.00 97.69 71 GLN A CA 1
ATOM 521 C C . GLN A 1 71 ? -16.499 1.193 14.306 1.00 97.69 71 GLN A C 1
ATOM 523 O O . GLN A 1 71 ? -15.872 1.196 13.257 1.00 97.69 71 GLN A O 1
ATOM 528 N N . SER A 1 72 ? -17.406 0.253 14.590 1.00 97.69 72 SER A N 1
ATOM 529 C CA . SER A 1 72 ? -17.707 -0.857 13.675 1.00 97.69 72 SER A CA 1
ATOM 530 C C . SER A 1 72 ? -18.167 -0.351 12.305 1.00 97.69 72 SER A C 1
ATOM 532 O O . SER A 1 72 ? -17.688 -0.812 11.274 1.00 97.69 72 SER A O 1
ATOM 534 N N . GLN A 1 73 ? -19.051 0.650 12.278 1.00 98.19 73 GLN A N 1
ATOM 535 C CA . GLN A 1 73 ? -19.514 1.266 11.029 1.00 98.19 73 GLN A CA 1
ATOM 536 C C . GLN A 1 73 ? -18.385 1.983 10.276 1.00 98.19 73 GLN A C 1
ATOM 538 O O . GLN A 1 73 ? -18.350 1.963 9.045 1.00 98.19 73 GLN A O 1
ATOM 543 N N . HIS A 1 74 ? -17.461 2.622 10.998 1.00 98.56 74 HIS A N 1
ATOM 544 C CA . HIS A 1 74 ? -16.267 3.213 10.401 1.00 98.56 74 HIS A CA 1
ATOM 545 C C . HIS A 1 74 ? -15.378 2.139 9.764 1.00 98.56 74 HIS A C 1
ATOM 547 O O . HIS A 1 74 ? -14.980 2.287 8.610 1.00 98.56 74 HIS A O 1
ATOM 553 N N . ASP A 1 75 ? -15.113 1.048 10.480 1.00 98.06 75 ASP A N 1
ATOM 554 C CA . ASP A 1 75 ? -14.253 -0.042 10.016 1.00 98.06 75 ASP A CA 1
ATOM 555 C C . ASP A 1 75 ? -14.840 -0.718 8.761 1.00 98.06 75 ASP A C 1
ATOM 557 O O . ASP A 1 75 ? -14.113 -1.038 7.820 1.00 98.06 75 ASP A O 1
ATOM 561 N N . GLU A 1 76 ? -16.168 -0.854 8.677 1.00 98.25 76 GLU A N 1
ATOM 562 C CA . GLU A 1 76 ? -16.855 -1.331 7.467 1.00 98.25 76 GLU A CA 1
ATOM 563 C C . GLU A 1 76 ? -16.652 -0.411 6.252 1.00 98.25 76 GLU A C 1
ATOM 565 O O . GLU A 1 76 ? -16.535 -0.883 5.116 1.00 98.25 76 GLU A O 1
ATOM 570 N N . LEU A 1 77 ? -16.637 0.909 6.459 1.00 98.38 77 LEU A N 1
ATOM 571 C CA . LEU A 1 77 ? -16.365 1.875 5.392 1.00 98.38 77 LEU A CA 1
ATOM 572 C C . LEU A 1 77 ? -14.892 1.858 4.989 1.00 98.38 77 LEU A C 1
ATOM 574 O O . LEU A 1 77 ? -14.581 1.913 3.799 1.00 98.38 77 LEU A O 1
ATOM 578 N N . GLU A 1 78 ? -13.993 1.750 5.961 1.00 98.06 78 GLU A N 1
ATOM 579 C CA . GLU A 1 78 ? -12.558 1.654 5.722 1.00 98.06 78 GLU A CA 1
ATOM 580 C C . GLU A 1 78 ? -12.202 0.380 4.937 1.00 98.06 78 GLU A C 1
ATOM 582 O O . GLU A 1 78 ? -11.417 0.438 3.990 1.00 98.06 78 GLU A O 1
ATOM 587 N N . ALA A 1 79 ? -12.853 -0.749 5.233 1.00 98.44 79 ALA A N 1
ATOM 588 C CA . ALA A 1 79 ? -12.697 -1.980 4.462 1.00 98.44 79 ALA A CA 1
ATOM 589 C C . ALA A 1 79 ? -13.070 -1.787 2.979 1.00 98.44 79 ALA A C 1
ATOM 591 O O . ALA A 1 79 ? -12.302 -2.177 2.096 1.00 98.44 79 ALA A O 1
ATOM 592 N N . LYS A 1 80 ? -14.200 -1.120 2.694 1.00 98.31 80 LYS A N 1
ATOM 593 C CA . LYS A 1 80 ? -14.609 -0.782 1.316 1.00 98.31 80 LYS A CA 1
ATOM 594 C C . LYS A 1 80 ? -13.613 0.156 0.642 1.00 98.31 80 LYS A C 1
ATOM 596 O O . LYS A 1 80 ? -13.275 -0.041 -0.521 1.00 98.31 80 LYS A O 1
ATOM 601 N N . PHE A 1 81 ? -13.103 1.147 1.372 1.00 98.50 81 PHE A N 1
ATOM 602 C CA . PHE A 1 81 ? -12.074 2.047 0.857 1.00 98.50 81 PHE A CA 1
ATOM 603 C C . PHE A 1 81 ? -10.807 1.287 0.447 1.00 98.50 81 PHE A C 1
ATOM 605 O O . PHE A 1 81 ? -10.270 1.531 -0.634 1.00 98.50 81 PHE A O 1
ATOM 612 N N . PHE A 1 82 ? -10.333 0.348 1.270 1.00 98.12 82 PHE A N 1
ATOM 613 C CA . PHE A 1 82 ? -9.162 -0.455 0.923 1.00 98.12 82 PHE A CA 1
ATOM 614 C C . PHE A 1 82 ? -9.409 -1.377 -0.270 1.00 98.12 82 PHE A C 1
ATOM 616 O O . PHE A 1 82 ? -8.518 -1.512 -1.110 1.00 98.12 82 PHE A O 1
ATOM 623 N N . GLU A 1 83 ? -10.601 -1.962 -0.384 1.00 98.38 83 GLU A N 1
ATOM 624 C CA . GLU A 1 83 ? -10.990 -2.759 -1.550 1.00 98.38 83 GLU A CA 1
ATOM 625 C C . GLU A 1 83 ? -10.970 -1.917 -2.837 1.00 98.38 83 GLU A C 1
ATOM 627 O O . GLU A 1 83 ? -10.328 -2.290 -3.824 1.00 98.38 83 GLU A O 1
ATOM 632 N N . GLU A 1 84 ? -11.602 -0.741 -2.817 1.00 98.50 84 GLU A N 1
ATOM 633 C CA . GLU A 1 84 ? -11.624 0.175 -3.961 1.00 98.50 84 GLU A CA 1
ATOM 634 C C . GLU A 1 84 ? -10.224 0.689 -4.315 1.00 98.50 84 GLU A C 1
ATOM 636 O O . GLU A 1 84 ? -9.863 0.744 -5.496 1.00 98.50 84 GLU A O 1
ATOM 641 N N . ARG A 1 85 ? -9.401 1.016 -3.310 1.00 98.44 85 ARG A N 1
ATOM 642 C CA . ARG A 1 85 ? -8.008 1.429 -3.514 1.00 98.44 85 ARG A CA 1
ATOM 643 C C . ARG A 1 85 ? -7.194 0.317 -4.168 1.00 98.44 85 ARG A C 1
ATOM 645 O O . ARG A 1 85 ? -6.508 0.586 -5.149 1.00 98.44 85 ARG A O 1
ATOM 652 N N . ALA A 1 86 ? -7.304 -0.920 -3.685 1.00 98.44 86 ALA A N 1
ATOM 653 C CA . ALA A 1 86 ? -6.598 -2.063 -4.259 1.00 98.44 86 ALA A CA 1
ATOM 654 C C . ALA A 1 86 ? -7.026 -2.324 -5.714 1.00 98.44 86 ALA A C 1
ATOM 656 O O . ALA A 1 86 ? -6.186 -2.567 -6.583 1.00 98.44 86 ALA A O 1
ATOM 657 N N . ALA A 1 87 ? -8.324 -2.214 -6.017 1.00 98.50 87 ALA A N 1
ATOM 658 C CA . ALA A 1 87 ? -8.828 -2.326 -7.385 1.00 98.50 87 ALA A CA 1
ATOM 659 C C . ALA A 1 87 ? -8.292 -1.205 -8.295 1.00 98.50 87 ALA A C 1
ATOM 661 O O . ALA A 1 87 ? -7.944 -1.449 -9.457 1.00 98.50 87 ALA A O 1
ATOM 662 N N . LEU A 1 88 ? -8.193 0.020 -7.771 1.00 98.50 88 LEU A N 1
ATOM 663 C CA . LEU A 1 88 ? -7.637 1.164 -8.486 1.00 98.50 88 LEU A CA 1
ATOM 664 C C . LEU A 1 88 ? -6.136 0.990 -8.753 1.00 98.50 88 LEU A C 1
ATOM 666 O O . LEU A 1 88 ? -5.699 1.162 -9.891 1.00 98.50 88 LEU A O 1
ATOM 670 N N . GLU A 1 89 ? -5.363 0.595 -7.742 1.00 98.25 89 GLU A N 1
ATOM 671 C CA . GLU A 1 89 ? -3.937 0.277 -7.864 1.00 98.25 89 GLU A CA 1
ATOM 672 C C . GLU A 1 89 ? -3.717 -0.820 -8.913 1.00 98.25 89 GLU A C 1
ATOM 674 O O . GLU A 1 89 ? -2.929 -0.638 -9.841 1.00 98.25 89 GLU A O 1
ATOM 679 N N . ALA A 1 90 ? -4.494 -1.907 -8.863 1.00 98.38 90 ALA A N 1
ATOM 680 C CA . ALA A 1 90 ? -4.418 -2.989 -9.842 1.00 98.38 90 ALA A CA 1
ATOM 681 C C . ALA A 1 90 ? -4.754 -2.526 -11.271 1.00 98.38 90 ALA A C 1
ATOM 683 O O . ALA A 1 90 ? -4.128 -2.973 -12.238 1.00 98.38 90 ALA A O 1
ATOM 684 N N . LYS A 1 91 ? -5.726 -1.618 -11.434 1.00 98.56 91 LYS A N 1
ATOM 685 C CA . LYS A 1 91 ? -6.052 -1.021 -12.737 1.00 98.56 91 LYS A CA 1
ATOM 686 C C . LYS A 1 91 ? -4.867 -0.233 -13.291 1.00 98.56 91 LYS A C 1
ATOM 688 O O . LYS A 1 91 ? -4.507 -0.431 -14.450 1.00 98.56 91 LYS A O 1
ATOM 693 N N . TYR A 1 92 ? -4.278 0.658 -12.496 1.00 98.56 92 TYR A N 1
ATOM 694 C CA . TYR A 1 92 ? -3.166 1.489 -12.959 1.00 98.56 92 TYR A CA 1
ATOM 695 C C . TYR A 1 92 ? -1.882 0.689 -13.154 1.00 98.56 92 TYR A C 1
ATOM 697 O O . TYR A 1 92 ? -1.162 0.951 -14.112 1.00 98.56 92 TYR A O 1
ATOM 705 N N . GLN A 1 93 ? -1.655 -0.357 -12.360 1.00 98.38 93 GLN A N 1
ATOM 706 C CA . GLN A 1 93 ? -0.528 -1.261 -12.559 1.00 98.38 93 GLN A CA 1
ATOM 707 C C . GLN A 1 93 ? -0.540 -1.897 -13.957 1.00 98.38 93 GLN A C 1
ATOM 709 O O . GLN A 1 93 ? 0.488 -1.913 -14.630 1.00 98.38 93 GLN A O 1
ATOM 714 N N . LYS A 1 94 ? -1.712 -2.324 -14.449 1.00 98.38 94 LYS A N 1
ATOM 715 C CA . LYS A 1 94 ? -1.871 -2.826 -15.828 1.00 98.38 94 LYS A CA 1
ATOM 716 C C . LYS A 1 94 ? -1.615 -1.754 -16.888 1.00 98.38 94 LYS A C 1
ATOM 718 O O . LYS A 1 94 ? -1.141 -2.062 -17.973 1.00 98.38 94 LYS A O 1
ATOM 723 N N . LEU A 1 95 ? -1.940 -0.492 -16.601 1.00 97.81 95 LEU A N 1
ATOM 724 C CA . LEU A 1 95 ? -1.654 0.621 -17.514 1.00 97.81 95 LEU A CA 1
ATOM 725 C C . LEU A 1 95 ? -0.161 0.980 -17.539 1.00 97.81 95 LEU A C 1
ATOM 727 O O . LEU A 1 95 ? 0.328 1.461 -18.559 1.00 97.81 95 LEU A O 1
ATOM 731 N N . TYR A 1 96 ? 0.560 0.740 -16.442 1.00 98.06 96 TYR A N 1
ATOM 732 C CA . TYR A 1 96 ? 2.007 0.931 -16.365 1.00 98.06 96 TYR A CA 1
ATOM 733 C C . TYR A 1 96 ? 2.802 -0.221 -16.979 1.00 98.06 96 TYR A C 1
ATOM 735 O O . TYR A 1 96 ? 3.905 0.014 -17.466 1.00 98.06 96 TYR A O 1
ATOM 743 N N . GLU A 1 97 ? 2.250 -1.435 -17.015 1.00 97.88 97 GLU A N 1
ATOM 744 C CA . GLU A 1 97 ? 2.926 -2.629 -17.532 1.00 97.88 97 GLU A CA 1
ATOM 745 C C . GLU A 1 97 ? 3.560 -2.421 -18.925 1.00 97.88 97 GLU A C 1
ATOM 747 O O . GLU A 1 97 ? 4.767 -2.635 -19.036 1.00 97.88 97 GLU A O 1
ATOM 752 N N . PRO A 1 98 ? 2.874 -1.868 -19.952 1.00 97.62 98 PRO A N 1
ATOM 753 C CA . PRO A 1 98 ? 3.503 -1.623 -21.253 1.00 97.62 98 PRO A CA 1
ATOM 754 C C . PRO A 1 98 ? 4.662 -0.620 -21.197 1.00 97.62 98 PRO A C 1
ATOM 756 O O . PRO A 1 98 ? 5.590 -0.697 -21.998 1.00 97.62 98 PRO A O 1
ATOM 759 N N . LEU A 1 99 ? 4.617 0.347 -20.275 1.00 97.44 99 LEU A N 1
ATOM 760 C CA . LEU A 1 99 ? 5.703 1.310 -20.083 1.00 97.44 99 LEU A CA 1
ATOM 761 C C . LEU A 1 99 ? 6.909 0.641 -19.421 1.00 97.44 99 LEU A C 1
ATOM 763 O O . LEU A 1 99 ? 8.047 0.912 -19.803 1.00 97.44 99 LEU A O 1
ATOM 767 N N . TYR A 1 100 ? 6.670 -0.252 -18.461 1.00 97.44 100 TYR A N 1
ATOM 768 C CA . TYR A 1 100 ? 7.727 -1.041 -17.837 1.00 97.44 100 TYR A CA 1
ATOM 769 C C . TYR A 1 100 ? 8.362 -2.021 -18.817 1.00 97.44 100 TYR A C 1
ATOM 771 O O . TYR A 1 100 ? 9.587 -2.112 -18.826 1.00 97.44 100 TYR A O 1
ATOM 779 N N . THR A 1 101 ? 7.578 -2.662 -19.688 1.00 96.69 101 THR A N 1
ATOM 780 C CA . THR A 1 101 ? 8.100 -3.490 -20.784 1.00 96.69 101 THR A CA 1
ATOM 781 C C . THR A 1 101 ? 8.988 -2.672 -21.718 1.00 96.69 101 THR A C 1
ATOM 783 O O . THR A 1 101 ? 10.126 -3.056 -21.955 1.00 96.69 101 THR A O 1
ATOM 786 N N . LYS A 1 102 ? 8.538 -1.490 -22.162 1.00 94.56 102 LYS A N 1
ATOM 787 C CA . LYS A 1 102 ? 9.362 -0.604 -23.003 1.00 94.56 102 LYS A CA 1
ATOM 788 C C . LYS A 1 102 ? 10.664 -0.188 -22.320 1.00 94.56 102 LYS A C 1
ATOM 790 O O . LYS A 1 102 ? 11.724 -0.233 -22.931 1.00 94.56 102 LYS A O 1
ATOM 795 N N . ARG A 1 103 ? 10.610 0.206 -21.041 1.00 95.56 103 ARG A N 1
ATOM 796 C CA . ARG A 1 103 ? 11.820 0.553 -20.277 1.00 95.56 103 ARG A CA 1
ATOM 797 C C . ARG A 1 103 ? 12.755 -0.649 -20.151 1.00 95.56 103 ARG A C 1
ATOM 799 O O . ARG A 1 103 ? 13.958 -0.478 -20.285 1.00 95.56 103 ARG A O 1
ATOM 806 N N . TYR A 1 104 ? 12.213 -1.840 -19.906 1.00 94.56 104 TYR A N 1
ATOM 807 C CA . TYR A 1 104 ? 12.982 -3.081 -19.861 1.00 94.56 104 TYR A CA 1
ATOM 808 C C . TYR A 1 104 ? 13.686 -3.355 -21.196 1.00 94.56 104 TYR A C 1
ATOM 810 O O . TYR A 1 104 ? 14.878 -3.646 -21.195 1.00 94.56 104 TYR A O 1
ATOM 818 N N . GLU A 1 105 ? 12.983 -3.223 -22.321 1.00 93.75 105 GLU A N 1
ATOM 819 C CA . GLU A 1 105 ? 13.557 -3.436 -23.654 1.00 93.75 105 GLU A CA 1
ATOM 820 C C . GLU A 1 105 ? 14.722 -2.478 -23.933 1.00 93.75 105 GLU A C 1
ATOM 822 O O . GLU A 1 105 ? 15.755 -2.916 -24.429 1.00 93.75 105 GLU A O 1
ATOM 827 N N . ILE A 1 106 ? 14.591 -1.203 -23.551 1.00 92.69 106 ILE A N 1
ATOM 828 C CA . ILE A 1 106 ? 15.649 -0.192 -23.709 1.00 92.69 106 ILE A CA 1
ATOM 829 C C . ILE A 1 106 ? 16.838 -0.487 -22.787 1.00 92.69 106 ILE A C 1
ATOM 831 O O . ILE A 1 106 ? 17.978 -0.525 -23.239 1.00 92.69 106 ILE A O 1
ATOM 835 N N . VAL A 1 107 ? 16.589 -0.719 -21.493 1.00 93.44 107 VAL A N 1
ATOM 836 C CA . VAL A 1 107 ? 17.654 -0.947 -20.497 1.00 93.44 107 VAL A CA 1
ATOM 837 C C . VAL A 1 107 ? 18.485 -2.186 -20.832 1.00 93.44 107 VAL A C 1
ATOM 839 O O . VAL A 1 107 ? 19.683 -2.185 -20.585 1.00 93.44 107 VAL A O 1
ATOM 842 N N . ASN A 1 108 ? 17.885 -3.215 -21.433 1.00 91.06 108 ASN A N 1
ATOM 843 C CA . ASN A 1 108 ? 18.604 -4.425 -21.843 1.00 91.06 108 ASN A CA 1
ATOM 844 C C . ASN A 1 108 ? 19.105 -4.390 -23.300 1.00 91.06 108 ASN A C 1
ATOM 846 O O . ASN A 1 108 ? 19.637 -5.392 -23.772 1.00 91.06 108 ASN A O 1
ATOM 850 N N . GLY A 1 109 ? 18.903 -3.289 -24.034 1.00 90.44 109 GLY A N 1
ATOM 851 C CA . GLY A 1 109 ? 19.343 -3.169 -25.430 1.00 90.44 109 GLY A CA 1
ATOM 852 C C . GLY A 1 109 ? 18.622 -4.112 -26.398 1.00 90.44 109 GLY A C 1
ATOM 853 O O . GLY A 1 109 ? 19.186 -4.516 -27.410 1.00 90.44 109 GLY A O 1
ATOM 854 N N . VAL A 1 110 ? 17.386 -4.516 -26.081 1.00 86.69 110 VAL A N 1
ATOM 855 C CA . VAL A 1 110 ? 16.537 -5.341 -26.963 1.00 86.69 110 VAL A CA 1
ATOM 856 C C . VAL A 1 110 ? 15.974 -4.499 -28.110 1.00 86.69 110 VAL A C 1
ATOM 858 O O . VAL A 1 110 ? 15.782 -5.004 -29.215 1.00 86.69 110 VAL A O 1
ATOM 861 N N . VAL A 1 111 ? 15.709 -3.218 -27.845 1.00 83.69 111 VAL A N 1
ATOM 862 C CA . VAL A 1 111 ? 15.239 -2.241 -28.831 1.00 83.69 111 VAL A CA 1
ATOM 863 C C . VAL A 1 111 ? 16.183 -1.047 -28.830 1.00 83.69 111 VAL A C 1
ATOM 865 O O . VAL A 1 111 ? 16.345 -0.386 -27.805 1.00 83.69 111 VAL A O 1
ATOM 868 N N . GLU A 1 112 ? 16.751 -0.749 -29.996 1.00 77.69 112 GLU A N 1
ATOM 869 C CA . GLU A 1 112 ? 17.495 0.486 -30.234 1.00 77.69 112 GLU A CA 1
ATOM 870 C C . GLU A 1 112 ? 16.526 1.666 -30.359 1.00 77.69 112 GLU A C 1
ATOM 872 O O . GLU A 1 112 ? 15.510 1.592 -31.058 1.00 77.69 112 GLU A O 1
ATOM 877 N N . VAL A 1 113 ? 16.816 2.760 -29.658 1.00 75.50 113 VAL A N 1
ATOM 878 C CA . VAL A 1 113 ? 15.969 3.958 -29.674 1.00 75.50 113 VAL A CA 1
ATOM 879 C C . VAL A 1 113 ? 16.404 4.865 -30.826 1.00 75.50 113 VAL A C 1
ATOM 881 O O . VAL A 1 113 ? 17.541 5.337 -30.863 1.00 75.50 113 VAL A O 1
ATOM 884 N N . ASP A 1 114 ? 15.484 5.136 -31.756 1.00 58.03 114 ASP A N 1
ATOM 885 C CA . ASP A 1 114 ? 15.720 6.031 -32.896 1.00 58.03 114 ASP A CA 1
ATOM 886 C C . ASP A 1 114 ? 16.188 7.417 -32.415 1.00 58.03 114 ASP A C 1
ATOM 888 O O . ASP A 1 114 ? 15.488 8.107 -31.669 1.00 58.03 114 ASP A O 1
ATOM 892 N N . GLY A 1 115 ? 17.389 7.820 -32.842 1.00 54.62 115 GLY A N 1
ATOM 893 C CA . GLY A 1 115 ? 18.074 9.033 -32.377 1.00 54.62 115 GLY A CA 1
ATOM 894 C C . GLY A 1 115 ? 19.453 8.779 -31.763 1.00 54.62 115 GLY A C 1
ATOM 895 O O . GLY A 1 115 ? 20.248 9.715 -31.685 1.00 54.62 115 GLY A O 1
ATOM 896 N N . VAL A 1 116 ? 19.795 7.524 -31.441 1.00 53.62 116 VAL A N 1
ATOM 897 C CA . VAL A 1 116 ? 21.189 7.077 -31.244 1.00 53.62 116 VAL A CA 1
ATOM 898 C C . VAL A 1 116 ? 21.846 6.929 -32.624 1.00 53.62 116 VAL A C 1
ATOM 900 O O . VAL A 1 116 ? 22.241 5.860 -33.074 1.00 53.62 116 VAL A O 1
ATOM 903 N N . SER A 1 117 ? 21.888 8.033 -33.371 1.00 41.03 117 SER A N 1
ATOM 904 C CA . SER A 1 117 ? 22.688 8.120 -34.585 1.00 41.03 117 SER A CA 1
ATOM 905 C C . SER A 1 117 ? 24.145 8.075 -34.150 1.00 41.03 117 SER A C 1
ATOM 907 O O . SER A 1 117 ? 24.598 9.008 -33.499 1.00 41.03 117 SER A O 1
ATOM 909 N N . THR A 1 118 ? 24.819 6.957 -34.420 1.00 40.81 118 THR A N 1
ATOM 910 C CA . THR A 1 118 ? 26.156 6.785 -35.032 1.00 40.81 118 THR A CA 1
ATOM 911 C C . THR A 1 118 ? 27.184 7.943 -35.011 1.00 40.81 118 THR A C 1
ATOM 913 O O . THR A 1 118 ? 28.026 8.021 -35.899 1.00 40.81 118 THR A O 1
ATOM 916 N N . GLU A 1 119 ? 27.157 8.856 -34.043 1.00 38.31 119 GLU A N 1
ATOM 917 C CA . GLU A 1 119 ? 28.110 9.966 -33.888 1.00 38.31 119 GLU A CA 1
ATOM 918 C C . GLU A 1 119 ? 28.853 9.892 -32.545 1.00 38.31 119 GLU A C 1
ATOM 920 O O . GLU A 1 119 ? 30.003 10.313 -32.466 1.00 38.31 119 GLU A O 1
ATOM 925 N N . ALA A 1 120 ? 28.273 9.267 -31.512 1.00 42.47 120 ALA A N 1
ATOM 926 C CA . ALA A 1 120 ? 28.957 9.062 -30.229 1.00 42.47 120 ALA A CA 1
ATOM 927 C C . ALA A 1 120 ? 30.011 7.933 -30.261 1.00 42.47 120 ALA A C 1
ATOM 929 O O . ALA A 1 120 ? 30.875 7.871 -29.392 1.00 42.47 120 ALA A O 1
ATOM 930 N N . THR A 1 121 ? 29.992 7.058 -31.271 1.00 40.00 121 THR A N 1
ATOM 931 C CA . THR A 1 121 ? 30.906 5.903 -31.371 1.00 40.00 121 THR A CA 1
ATOM 932 C C . THR A 1 121 ? 32.306 6.261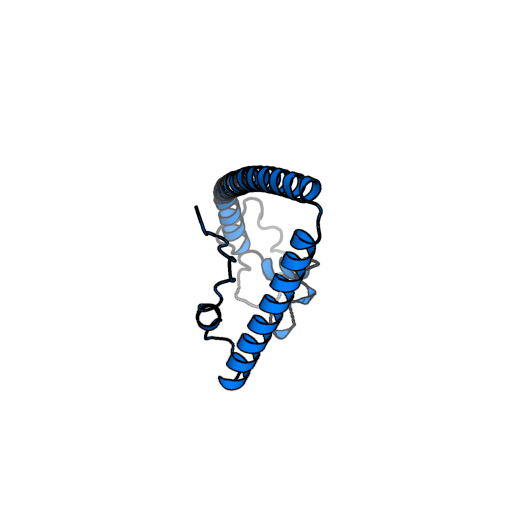 -31.899 1.00 40.00 121 THR A C 1
ATOM 934 O O . THR A 1 121 ? 33.192 5.407 -31.917 1.00 40.00 121 THR A O 1
ATOM 937 N N . MET A 1 122 ? 32.545 7.505 -32.341 1.00 39.16 122 MET A N 1
ATOM 938 C CA . MET A 1 122 ? 33.831 7.891 -32.947 1.00 39.16 122 MET A CA 1
ATOM 939 C C . MET A 1 122 ? 34.885 8.448 -31.976 1.00 39.16 122 MET A C 1
ATOM 941 O O . MET A 1 122 ? 36.045 8.525 -32.377 1.00 39.16 122 MET A O 1
ATOM 945 N N . GLU A 1 123 ? 34.564 8.786 -30.720 1.00 38.66 123 GLU A N 1
ATOM 946 C CA . GLU A 1 123 ? 35.567 9.386 -29.811 1.00 38.66 123 GLU A CA 1
ATOM 947 C C . GLU A 1 123 ? 36.280 8.397 -28.869 1.00 38.66 123 GLU A C 1
ATOM 949 O O . GLU A 1 123 ? 37.304 8.741 -28.282 1.00 38.66 123 GLU A O 1
ATOM 954 N N . THR A 1 124 ? 35.835 7.140 -28.783 1.00 39.34 124 THR A N 1
ATOM 955 C CA . THR A 1 124 ? 36.419 6.125 -27.874 1.00 39.34 124 THR A CA 1
ATOM 956 C C . THR A 1 124 ? 36.948 4.867 -28.567 1.00 39.34 124 THR A C 1
ATOM 958 O O . THR A 1 124 ? 37.298 3.892 -27.908 1.00 39.34 124 THR A O 1
ATOM 961 N N 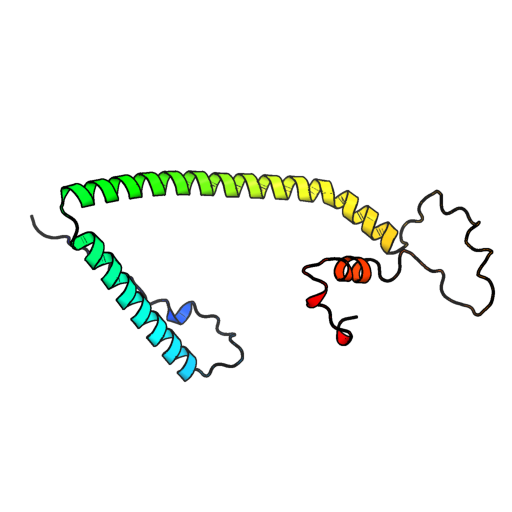. SER A 1 125 ? 37.125 4.884 -29.891 1.00 42.75 125 SER A N 1
ATOM 962 C CA . SER A 1 125 ? 37.747 3.766 -30.619 1.00 42.75 125 SER A CA 1
ATOM 963 C C . SER A 1 125 ? 39.279 3.746 -30.476 1.00 42.75 125 SER A C 1
ATOM 965 O O . SER A 1 125 ? 40.007 4.039 -31.427 1.00 42.75 125 SER A O 1
ATOM 967 N N . ARG A 1 126 ? 39.790 3.377 -29.294 1.00 39.59 126 ARG A N 1
ATOM 968 C CA . ARG A 1 126 ? 41.138 2.802 -29.128 1.00 39.59 126 ARG A CA 1
ATOM 969 C C . ARG A 1 126 ? 41.177 1.802 -27.969 1.00 39.59 126 ARG A C 1
ATOM 971 O O . ARG A 1 126 ? 41.490 2.186 -26.847 1.00 39.59 126 ARG A O 1
ATOM 978 N N . GLY A 1 127 ? 41.000 0.524 -28.295 1.00 33.16 127 GLY A N 1
ATOM 979 C CA . GLY A 1 127 ? 41.523 -0.582 -27.491 1.00 33.16 127 GLY A CA 1
ATOM 980 C C . GLY A 1 127 ? 40.535 -1.719 -27.268 1.00 33.16 127 GLY A C 1
ATOM 981 O O . GLY A 1 127 ? 39.717 -1.627 -26.368 1.00 33.16 127 GLY A O 1
ATOM 982 N N . ASP A 1 128 ? 40.733 -2.779 -28.050 1.00 35.69 128 ASP A N 1
ATOM 983 C CA . ASP A 1 128 ? 40.290 -4.165 -27.867 1.00 35.69 128 ASP A CA 1
ATOM 984 C C . ASP A 1 128 ? 38.800 -4.527 -28.020 1.00 35.69 128 ASP A C 1
ATOM 986 O O . ASP A 1 128 ? 37.874 -3.821 -27.639 1.00 35.69 128 ASP A O 1
ATOM 990 N N . GLU A 1 129 ? 38.616 -5.655 -28.703 1.00 42.53 129 GLU A N 1
ATOM 991 C CA . GLU A 1 129 ? 37.381 -6.202 -29.251 1.00 42.53 129 GLU A CA 1
ATOM 992 C C . GLU A 1 129 ? 36.458 -6.815 -28.175 1.00 42.53 129 GLU A C 1
ATOM 994 O O . GLU A 1 129 ? 36.917 -7.330 -27.160 1.00 42.53 129 GLU A O 1
ATOM 999 N N . GLU A 1 130 ? 35.157 -6.831 -28.498 1.00 45.22 130 GLU A N 1
ATOM 1000 C CA . GLU A 1 130 ? 34.072 -7.638 -27.903 1.00 45.22 130 GLU A CA 1
ATOM 1001 C C . GLU A 1 130 ? 33.427 -7.173 -26.583 1.00 45.22 130 GLU A C 1
ATOM 1003 O O . GLU A 1 130 ? 33.414 -7.871 -25.576 1.00 45.22 130 GLU A O 1
ATOM 1008 N N . SER A 1 131 ? 32.664 -6.082 -26.654 1.00 46.25 131 SER A N 1
ATOM 1009 C CA . SER A 1 131 ? 31.198 -6.214 -26.603 1.00 46.25 131 SER A CA 1
ATOM 1010 C C . SER A 1 131 ? 30.561 -4.937 -27.148 1.00 46.25 131 SER A C 1
ATOM 1012 O O . SER A 1 131 ? 30.948 -3.840 -26.763 1.00 46.25 131 SER A O 1
ATOM 1014 N N . GLU A 1 132 ? 29.610 -5.049 -28.074 1.00 61.56 132 GLU A N 1
ATOM 1015 C CA . GLU A 1 132 ? 28.677 -3.944 -28.305 1.00 61.56 132 GLU A CA 1
ATOM 1016 C C . GLU A 1 132 ? 28.006 -3.659 -26.953 1.00 61.56 132 GLU A C 1
ATOM 1018 O O . GLU A 1 132 ? 27.375 -4.564 -26.402 1.00 61.56 132 GLU A O 1
ATOM 1023 N N . GLU A 1 133 ? 28.180 -2.462 -26.385 1.00 67.56 133 GLU A N 1
ATOM 1024 C CA . GLU A 1 133 ? 27.480 -2.062 -25.159 1.00 67.56 133 GLU A CA 1
ATOM 1025 C C . GLU A 1 133 ? 25.974 -2.033 -25.451 1.00 67.56 133 GLU A C 1
ATOM 1027 O O . GLU A 1 133 ? 25.428 -1.053 -25.954 1.00 67.56 133 GLU A O 1
ATOM 1032 N N . LYS A 1 134 ? 25.304 -3.161 -25.203 1.00 81.75 134 LYS A N 1
ATOM 1033 C CA . LYS A 1 134 ? 23.862 -3.314 -25.395 1.00 81.75 134 LYS A CA 1
ATOM 1034 C C . LYS A 1 134 ? 23.135 -2.804 -24.161 1.00 81.75 134 LYS A C 1
ATOM 1036 O O . LYS A 1 134 ? 23.306 -3.341 -23.069 1.00 81.75 134 LYS A O 1
ATOM 1041 N N . GLY A 1 135 ? 22.270 -1.813 -24.356 1.00 89.00 135 GLY A N 1
ATOM 1042 C CA . GLY A 1 135 ? 21.404 -1.286 -23.305 1.00 89.00 135 GLY A CA 1
ATOM 1043 C C . GLY A 1 135 ? 22.093 -0.277 -22.389 1.00 89.00 135 GLY A C 1
ATOM 1044 O O . GLY A 1 135 ? 22.901 0.529 -22.837 1.00 89.00 135 GLY A O 1
ATOM 1045 N N . VAL A 1 136 ? 21.724 -0.277 -21.105 1.00 93.69 136 VAL A N 1
ATOM 1046 C CA . VAL A 1 136 ? 22.215 0.677 -20.099 1.00 93.69 136 VAL A CA 1
ATOM 1047 C C . VAL A 1 136 ? 22.842 -0.092 -18.929 1.00 93.69 136 VAL A C 1
ATOM 1049 O O . VAL A 1 136 ? 22.100 -0.609 -18.084 1.00 93.69 136 VAL A O 1
ATOM 1052 N N . PRO A 1 137 ? 24.186 -0.174 -18.856 1.00 93.31 137 PRO A N 1
ATOM 1053 C CA . PRO A 1 137 ? 24.891 -0.848 -17.767 1.00 93.31 137 PRO A CA 1
ATOM 1054 C C . PRO A 1 137 ? 24.520 -0.288 -16.390 1.00 93.31 137 PRO A C 1
ATOM 1056 O O . PRO A 1 137 ? 24.243 0.903 -16.246 1.00 93.31 137 PRO A O 1
ATOM 1059 N N . ASP A 1 138 ? 24.483 -1.165 -15.383 1.00 93.38 138 ASP A N 1
ATOM 1060 C CA . ASP A 1 138 ? 24.238 -0.847 -13.967 1.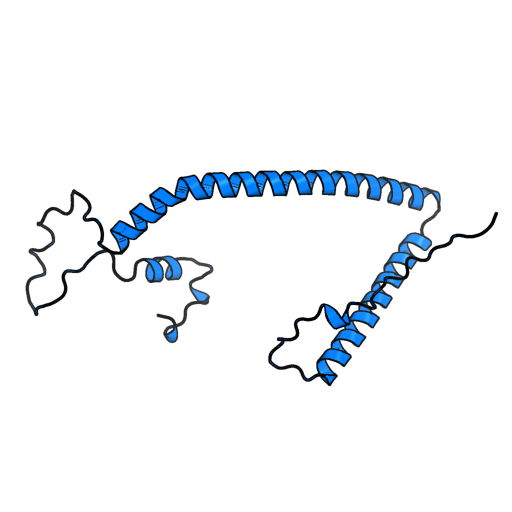00 93.38 138 ASP A CA 1
ATOM 1061 C C . ASP A 1 138 ? 23.006 0.027 -13.678 1.00 93.38 138 ASP A C 1
ATOM 1063 O O . ASP A 1 138 ? 22.906 0.632 -12.607 1.00 93.38 138 ASP A O 1
ATOM 1067 N N . PHE A 1 139 ? 22.033 0.091 -14.596 1.00 95.50 139 PHE A N 1
ATOM 1068 C CA . PHE A 1 139 ? 20.889 1.002 -14.493 1.00 95.50 139 PHE A CA 1
ATOM 1069 C C . PHE A 1 139 ? 20.133 0.843 -13.168 1.00 95.50 139 PHE A C 1
ATOM 1071 O O . PHE A 1 139 ? 19.886 1.819 -12.458 1.00 95.50 139 PHE A O 1
ATOM 1078 N N . TRP A 1 140 ? 19.778 -0.396 -12.815 1.00 95.44 140 TRP A N 1
ATOM 1079 C CA . TRP A 1 140 ? 19.020 -0.679 -11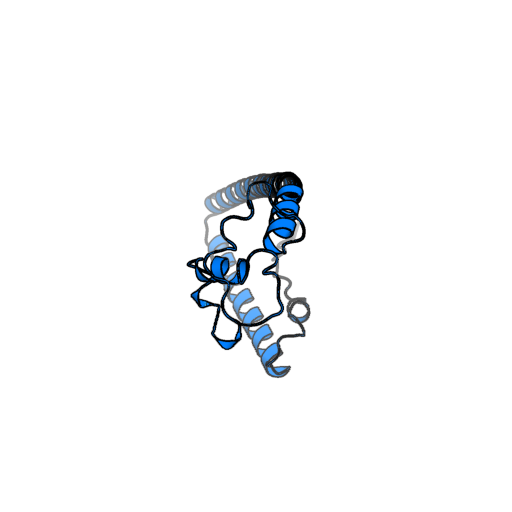.596 1.00 95.44 140 TRP A CA 1
ATOM 1080 C C . TRP A 1 140 ? 19.861 -0.526 -10.332 1.00 95.44 140 TRP A C 1
ATOM 1082 O O . TRP A 1 140 ? 19.361 0.033 -9.359 1.00 95.44 140 TRP A O 1
ATOM 1092 N N . LEU A 1 141 ? 21.128 -0.952 -10.354 1.00 94.50 141 LEU A N 1
ATOM 1093 C CA . LEU A 1 141 ? 22.051 -0.756 -9.235 1.00 94.50 141 LEU A CA 1
ATOM 1094 C C . LEU A 1 141 ? 22.233 0.738 -8.935 1.00 94.50 141 LEU A C 1
ATOM 1096 O O . LEU A 1 141 ? 22.045 1.173 -7.802 1.00 94.50 141 LEU A O 1
ATOM 1100 N N . THR A 1 142 ? 22.483 1.543 -9.968 1.00 95.50 142 THR A N 1
ATOM 1101 C CA . THR A 1 142 ? 22.591 3.005 -9.870 1.00 95.50 142 THR A CA 1
ATOM 1102 C C . THR A 1 142 ? 21.299 3.628 -9.341 1.00 95.50 142 THR A C 1
ATOM 1104 O O . THR A 1 142 ? 21.336 4.470 -8.441 1.00 95.50 142 THR A O 1
ATOM 1107 N N . ALA A 1 143 ? 20.141 3.198 -9.854 1.00 96.12 143 ALA A N 1
ATOM 1108 C CA . ALA A 1 143 ? 18.845 3.698 -9.404 1.00 96.12 143 ALA A CA 1
ATOM 1109 C C . ALA A 1 143 ? 18.579 3.378 -7.923 1.00 96.12 143 ALA A C 1
ATOM 1111 O O . ALA A 1 143 ? 18.107 4.246 -7.189 1.00 96.12 143 ALA A O 1
ATOM 1112 N N . MET A 1 144 ? 18.908 2.164 -7.468 1.00 96.00 144 MET A N 1
ATOM 1113 C CA . MET A 1 144 ? 18.718 1.760 -6.072 1.00 96.00 144 MET A CA 1
ATOM 1114 C C . MET A 1 144 ? 19.720 2.438 -5.131 1.00 96.00 144 MET A C 1
ATOM 1116 O O . MET A 1 144 ? 19.318 2.901 -4.070 1.00 96.00 144 MET A O 1
ATOM 1120 N N . LYS A 1 145 ? 20.985 2.609 -5.540 1.00 93.81 145 LYS A N 1
ATOM 1121 C CA . LYS A 1 145 ? 22.001 3.347 -4.763 1.00 93.81 145 LYS A CA 1
ATOM 1122 C C . LYS A 1 145 ? 21.712 4.846 -4.647 1.00 93.81 145 LYS A C 1
ATOM 1124 O O . LYS A 1 145 ? 22.206 5.492 -3.731 1.00 93.81 145 LYS A O 1
ATOM 1129 N N . THR A 1 146 ? 20.907 5.400 -5.554 1.00 94.81 146 THR A N 1
ATOM 1130 C CA . THR A 1 146 ? 20.457 6.802 -5.489 1.00 94.81 146 THR A CA 1
ATOM 1131 C C . THR A 1 146 ? 19.236 6.978 -4.575 1.00 94.81 146 THR A C 1
ATOM 1133 O O . THR A 1 146 ? 18.894 8.098 -4.201 1.00 94.81 146 THR A O 1
ATOM 1136 N N . ASN A 1 147 ? 18.548 5.893 -4.211 1.00 94.25 147 ASN A N 1
ATOM 1137 C CA . ASN A 1 147 ? 17.387 5.951 -3.333 1.00 94.25 147 ASN A CA 1
ATOM 1138 C C . ASN A 1 147 ? 17.816 6.021 -1.858 1.00 94.25 147 ASN A C 1
ATOM 1140 O O . ASN A 1 147 ? 18.477 5.109 -1.376 1.00 94.25 147 ASN A O 1
ATOM 1144 N N . GLU A 1 148 ? 17.370 7.053 -1.135 1.00 93.06 148 GLU A N 1
ATOM 1145 C CA . GLU A 1 148 ? 17.773 7.321 0.260 1.00 93.06 148 GLU A CA 1
ATOM 1146 C C . GLU A 1 148 ? 17.446 6.195 1.253 1.00 93.06 148 GLU A C 1
ATOM 1148 O O . GLU A 1 148 ? 18.101 6.085 2.282 1.00 93.06 148 GLU A O 1
ATOM 1153 N N . VAL A 1 149 ? 16.432 5.369 0.974 1.00 93.81 149 VAL A N 1
ATOM 1154 C CA . VAL A 1 149 ? 16.034 4.271 1.869 1.00 93.81 149 VAL A CA 1
ATOM 1155 C C . VAL A 1 149 ? 16.814 3.001 1.543 1.00 93.81 149 VAL A C 1
ATOM 1157 O O . VAL A 1 149 ? 17.275 2.312 2.444 1.00 93.81 149 VAL A O 1
ATOM 1160 N N . LEU A 1 150 ? 16.975 2.692 0.255 1.00 92.56 150 LEU A N 1
ATOM 1161 C CA . LEU A 1 150 ? 17.598 1.443 -0.190 1.00 92.56 150 LEU A CA 1
ATOM 1162 C C . LEU A 1 150 ? 19.130 1.507 -0.201 1.00 92.56 150 LEU A C 1
ATOM 1164 O O . LEU A 1 150 ? 19.777 0.468 -0.112 1.00 92.56 150 LEU A O 1
ATOM 1168 N N . SER A 1 151 ? 19.732 2.697 -0.301 1.00 92.81 151 SER A N 1
ATOM 1169 C CA . SER A 1 151 ? 21.186 2.836 -0.439 1.00 92.81 151 SER A CA 1
ATOM 1170 C C . SER A 1 151 ? 21.969 2.296 0.756 1.00 92.81 151 SER A C 1
ATOM 1172 O O . SER A 1 151 ? 23.075 1.801 0.578 1.00 92.81 151 SER A O 1
ATOM 1174 N N . GLU A 1 152 ? 21.410 2.386 1.967 1.00 92.38 152 GLU A N 1
ATOM 1175 C CA . GLU A 1 152 ? 22.052 1.877 3.189 1.00 92.38 152 GLU A CA 1
ATOM 1176 C C . GLU A 1 152 ? 21.959 0.347 3.315 1.00 92.38 152 GLU A C 1
ATOM 1178 O O . GLU A 1 152 ? 22.729 -0.260 4.061 1.00 92.38 152 GLU A O 1
ATOM 1183 N N . GLU A 1 153 ? 21.037 -0.286 2.580 1.00 93.44 153 GLU A N 1
ATOM 1184 C CA . GLU A 1 153 ? 20.840 -1.739 2.593 1.00 93.44 153 GLU A CA 1
ATOM 1185 C C . GLU A 1 153 ? 21.772 -2.476 1.613 1.00 93.44 153 GLU A C 1
ATOM 1187 O O . GLU A 1 153 ? 21.981 -3.679 1.768 1.00 93.44 153 GLU A O 1
ATOM 1192 N N . ILE A 1 154 ? 22.358 -1.773 0.634 1.00 93.06 154 ILE A N 1
ATOM 1193 C CA . ILE A 1 154 ? 23.234 -2.344 -0.402 1.00 93.06 154 ILE A CA 1
ATOM 1194 C C . ILE A 1 154 ? 24.697 -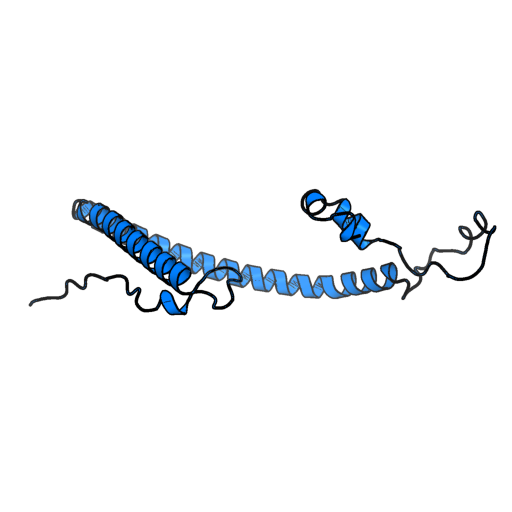2.256 0.048 1.00 93.06 154 ILE A C 1
ATOM 1196 O O . ILE A 1 154 ? 25.240 -1.164 0.220 1.00 93.06 154 ILE A O 1
ATOM 1200 N N . GLN A 1 155 ? 25.351 -3.405 0.233 1.00 92.38 155 GLN A N 1
ATOM 1201 C CA . GLN A 1 155 ? 26.772 -3.487 0.591 1.00 92.38 155 GLN A CA 1
ATOM 1202 C C . GLN A 1 155 ? 27.633 -3.849 -0.623 1.00 92.38 155 GLN A C 1
ATOM 1204 O O . GLN A 1 155 ? 27.138 -4.418 -1.584 1.00 92.38 155 GLN A O 1
ATOM 1209 N N . GLU A 1 156 ? 28.952 -3.641 -0.533 1.00 91.00 156 GLU A N 1
ATOM 1210 C CA . GLU A 1 156 ? 29.920 -3.967 -1.603 1.00 91.00 156 GLU A CA 1
ATOM 1211 C C . GLU A 1 156 ? 29.833 -5.427 -2.094 1.00 91.00 156 GLU A C 1
ATOM 1213 O O . GLU A 1 156 ? 30.131 -5.714 -3.242 1.00 91.00 156 GLU A O 1
ATOM 1218 N N . ARG A 1 157 ? 29.401 -6.362 -1.237 1.00 93.62 157 ARG A N 1
ATOM 1219 C CA . ARG A 1 157 ? 29.203 -7.780 -1.593 1.00 93.62 157 ARG A CA 1
ATOM 1220 C C . ARG A 1 157 ? 27.910 -8.068 -2.374 1.00 93.62 157 ARG A C 1
ATOM 1222 O O . ARG A 1 157 ? 27.737 -9.199 -2.821 1.00 93.62 157 ARG A O 1
ATOM 1229 N N . ASP A 1 158 ? 26.974 -7.122 -2.385 1.00 91.69 158 ASP A N 1
ATOM 1230 C CA . ASP A 1 158 ? 25.673 -7.217 -3.055 1.00 91.69 158 ASP A CA 1
ATOM 1231 C C . ASP A 1 158 ? 25.707 -6.563 -4.455 1.00 91.69 158 ASP A C 1
ATOM 1233 O O . ASP A 1 158 ? 24.773 -6.764 -5.233 1.00 91.69 158 ASP A O 1
ATOM 1237 N N . GLU A 1 159 ? 26.764 -5.794 -4.753 1.00 85.31 159 GLU A N 1
ATOM 1238 C CA . GLU A 1 159 ? 27.067 -5.180 -6.060 1.00 85.31 159 GLU A CA 1
ATOM 1239 C C . GLU A 1 159 ? 27.729 -6.183 -7.017 1.00 85.31 159 GLU A C 1
ATOM 1241 O O . GLU A 1 159 ? 27.340 -6.180 -8.207 1.00 85.31 159 GLU A O 1
#

Mean predicted aligned error: 15.03 Å

Foldseek 3Di:
DDDDPPPPPPPCVCVLVPDDPPPPPADPVRSVVVSVVVVVVVNVVVVVVVVVLVPDDPVVNVVVVVVVVVVVVVVVVVVVVVVVVVVVVVVVVVVCVVVVVVLVCQQQQVDDDPPPPPPVVPPPPDDDDDDDPRHHPCPVVVVQCPDPVRVVVDDPVND

Radius of gyration: 30.37 Å; Cα contacts (8 Å, |Δi|>4): 37; chains: 1; bounding box: 76×36×72 Å

Nearest PDB structures (foldseek):
  6n2g-assembly2_B  TM=6.693E-01  e=1.972E-05  Caenorhabditis elegans
  6k00-assembly1_A  TM=6.810E-01  e=5.452E-05  Caenorhabditis elegans
  8xaa-assembly1_A  TM=6.223E-01  e=1.409E-04  Caenorhabditis elegans

Sequence (159 aa):
MSDDKQQDALDLSDLGSALPSNAAGLSAEDREGLVATLKNKLQSLAGQHANVLEALAPNVRKRVDALREIQSQHDELEAKFFEERAALEAKYQKLYEPLYTKRYEIVNGVVEVDGVSTEATMETSRGDEESEEKGVPDFWLTAMKTNEVLSEEIQERDE

Organism: NCBI:txid1678845